Protein AF-A0A1I2BFT7-F1 (afdb_monomer_lite)

Secondary structure (DSSP, 8-state):
----HHHHHHHHHHHHHHHHHHHH---SEEEETTEEEEHHHHHHHHHHHHHHHHHHHHHHHHHHHHHHT-

Radius of gyration: 15.54 Å; chains: 1; bounding box: 33×22×44 Å

Sequence (70 aa):
MKLSKNFYLFFGIFFTINFIYSLIEIRDTYELFSFPVNIWVYRGYRLFIAVVFIKIYFKMRAIDMTKLNQ

Organism: NCBI:txid935223

Structure (mmCIF, N/CA/C/O backbone):
data_AF-A0A1I2BFT7-F1
#
_entry.id   AF-A0A1I2BFT7-F1
#
loop_
_atom_site.group_PDB
_atom_site.id
_atom_site.type_symbol
_atom_site.label_atom_id
_atom_site.label_alt_id
_atom_site.label_comp_id
_atom_site.label_asym_id
_atom_site.label_entity_id
_atom_site.label_seq_id
_atom_site.pdbx_PDB_ins_code
_atom_site.Cartn_x
_atom_site.Cartn_y
_atom_site.Cartn_z
_atom_site.occupancy
_atom_site.B_iso_or_equiv
_atom_site.auth_seq_id
_atom_site.auth_comp_id
_atom_site.auth_asym_id
_atom_site.auth_atom_id
_atom_site.pdbx_PDB_model_num
ATOM 1 N N . MET A 1 1 ? -8.889 -15.239 11.522 1.00 59.94 1 MET A N 1
ATOM 2 C CA . MET A 1 1 ? -7.975 -14.448 12.383 1.00 59.94 1 MET A CA 1
ATOM 3 C C . MET A 1 1 ? -8.191 -12.966 12.113 1.00 59.94 1 MET A C 1
ATOM 5 O O . MET A 1 1 ? -8.195 -12.578 10.952 1.00 59.94 1 MET A O 1
ATOM 9 N N . LYS A 1 2 ? -8.410 -12.139 13.143 1.00 74.31 2 LYS A N 1
ATOM 10 C CA . LYS A 1 2 ? -8.539 -10.683 12.979 1.00 74.31 2 LYS A CA 1
ATOM 11 C C . LYS A 1 2 ? -7.143 -10.063 13.077 1.00 74.31 2 LYS A C 1
ATOM 13 O O . LYS A 1 2 ? -6.519 -10.142 14.128 1.00 74.31 2 LYS A O 1
ATOM 18 N N . LEU A 1 3 ? -6.642 -9.510 11.976 1.00 85.19 3 LEU A N 1
ATOM 19 C CA . LEU A 1 3 ? -5.333 -8.848 11.945 1.00 85.19 3 LEU A CA 1
ATOM 20 C C . LEU A 1 3 ? -5.380 -7.529 12.731 1.00 85.19 3 LEU A C 1
ATOM 22 O O . LEU A 1 3 ? -6.426 -6.876 12.789 1.00 85.19 3 LEU A O 1
ATOM 26 N N . SER A 1 4 ? -4.256 -7.140 13.337 1.00 89.50 4 SER A N 1
ATOM 27 C CA . SER A 1 4 ? -4.162 -5.896 14.110 1.00 89.50 4 SER A CA 1
ATOM 28 C C . SER A 1 4 ? -4.266 -4.671 13.195 1.00 89.50 4 SER A C 1
ATOM 30 O O . SER A 1 4 ? -3.846 -4.715 12.042 1.00 89.50 4 SER A O 1
ATOM 32 N N . LYS A 1 5 ? -4.771 -3.534 13.692 1.00 89.00 5 LYS A N 1
ATOM 33 C CA . LYS A 1 5 ? -4.804 -2.285 12.902 1.00 89.00 5 LYS A CA 1
ATOM 34 C C . LYS A 1 5 ? -3.410 -1.872 12.403 1.00 89.00 5 LYS A C 1
ATOM 36 O O . LYS A 1 5 ? -3.271 -1.404 11.277 1.00 89.00 5 LYS A O 1
ATOM 41 N N . ASN A 1 6 ? -2.378 -2.128 13.210 1.00 92.25 6 ASN A N 1
ATOM 42 C CA . ASN A 1 6 ? -0.986 -1.823 12.881 1.00 92.25 6 ASN A CA 1
ATOM 43 C C . ASN A 1 6 ? -0.475 -2.650 11.696 1.00 92.25 6 ASN A C 1
ATOM 45 O O . ASN A 1 6 ? 0.351 -2.154 10.941 1.00 92.25 6 ASN A O 1
ATOM 49 N N . PHE A 1 7 ? -0.999 -3.864 11.490 1.00 94.31 7 PHE A N 1
ATOM 50 C CA . PHE A 1 7 ? -0.709 -4.653 10.293 1.00 94.31 7 PHE A CA 1
ATOM 51 C C . PHE A 1 7 ? -1.117 -3.887 9.029 1.00 94.31 7 PHE A C 1
ATOM 53 O O . PHE A 1 7 ? -0.313 -3.714 8.118 1.00 94.31 7 PHE A O 1
ATOM 60 N N . TYR A 1 8 ? -2.344 -3.360 8.991 1.00 94.06 8 TYR A N 1
ATOM 61 C CA . TYR A 1 8 ? -2.827 -2.619 7.824 1.00 94.06 8 TYR A CA 1
ATOM 62 C C . TYR A 1 8 ? -2.060 -1.315 7.611 1.00 94.06 8 TYR A C 1
ATOM 64 O O . TYR A 1 8 ? -1.779 -0.955 6.472 1.00 94.06 8 TYR A O 1
ATOM 72 N N . LEU A 1 9 ? -1.676 -0.632 8.693 1.00 94.44 9 LEU A N 1
ATOM 73 C CA . LEU A 1 9 ? -0.840 0.563 8.601 1.00 94.44 9 LEU A CA 1
ATOM 74 C C . LEU A 1 9 ? 0.549 0.237 8.036 1.00 94.44 9 LEU A C 1
ATOM 76 O O . LEU A 1 9 ? 1.006 0.922 7.125 1.00 94.44 9 LEU A O 1
ATOM 80 N N . PHE A 1 10 ? 1.190 -0.822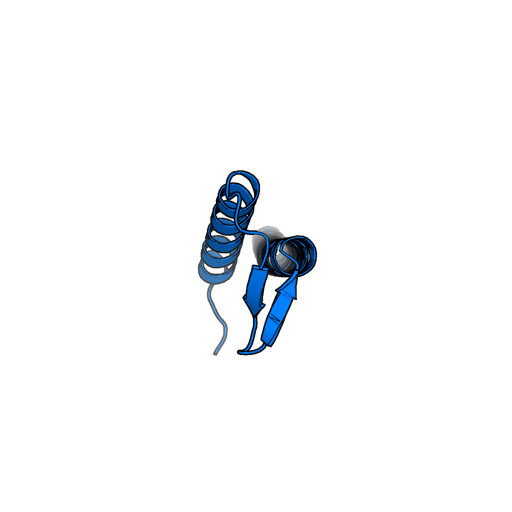 8.537 1.00 96.12 10 PHE A N 1
ATOM 81 C CA . PHE A 1 10 ? 2.498 -1.273 8.066 1.00 96.12 10 PHE A CA 1
ATOM 82 C C . PHE A 1 10 ? 2.475 -1.565 6.564 1.00 96.12 10 PHE A C 1
ATOM 84 O O . PHE A 1 10 ? 3.283 -1.011 5.821 1.00 96.12 10 PHE A O 1
ATOM 91 N N . PHE A 1 11 ? 1.506 -2.359 6.098 1.00 95.25 11 PHE A N 1
ATOM 92 C CA . PHE A 1 11 ? 1.369 -2.654 4.672 1.00 95.25 11 PHE A CA 1
ATOM 93 C C . PHE A 1 11 ? 1.019 -1.411 3.851 1.00 95.25 11 PHE A C 1
ATOM 95 O O . PHE A 1 11 ? 1.603 -1.206 2.791 1.00 95.25 11 PHE A O 1
ATOM 102 N N . GLY A 1 12 ? 0.139 -0.537 4.347 1.00 94.50 12 GLY A N 1
ATOM 103 C CA . GLY A 1 12 ? -0.176 0.729 3.682 1.00 94.50 12 GLY A CA 1
ATOM 104 C C . GLY A 1 12 ? 1.069 1.592 3.447 1.00 94.50 12 GLY A C 1
ATOM 105 O O . GLY A 1 12 ? 1.298 2.059 2.330 1.00 94.50 12 GLY A O 1
ATOM 106 N N . ILE A 1 13 ? 1.917 1.743 4.468 1.00 95.69 13 ILE A N 1
ATOM 107 C CA . ILE A 1 13 ? 3.182 2.487 4.375 1.00 95.69 13 ILE A CA 1
ATOM 108 C C . ILE A 1 13 ? 4.160 1.774 3.437 1.00 95.69 13 ILE A C 1
ATOM 110 O O . ILE A 1 13 ? 4.720 2.406 2.544 1.00 95.69 13 ILE A O 1
ATOM 114 N N . PHE A 1 14 ? 4.330 0.459 3.589 1.00 95.75 14 PHE A N 1
ATOM 115 C CA . PHE A 1 14 ? 5.227 -0.339 2.757 1.00 95.75 14 PHE A CA 1
ATOM 116 C C . PHE A 1 14 ? 4.891 -0.218 1.264 1.00 95.75 14 PHE A C 1
ATOM 118 O O . PHE A 1 14 ? 5.780 0.048 0.453 1.00 95.75 14 PHE A O 1
ATOM 125 N N . PHE A 1 15 ? 3.614 -0.350 0.892 1.00 93.94 15 PHE A N 1
ATOM 126 C CA . PHE A 1 15 ? 3.171 -0.193 -0.495 1.00 93.94 15 PHE A CA 1
ATOM 127 C C . PHE A 1 15 ? 3.316 1.247 -0.999 1.00 93.94 15 PHE A C 1
ATOM 129 O O . PHE A 1 15 ? 3.693 1.443 -2.152 1.00 93.94 15 PHE A O 1
ATOM 136 N N . THR A 1 16 ? 3.094 2.248 -0.142 1.00 94.56 16 THR A N 1
ATOM 137 C CA . THR A 1 16 ? 3.298 3.665 -0.494 1.00 94.56 16 THR A CA 1
ATOM 138 C C . THR A 1 16 ? 4.767 3.964 -0.794 1.00 94.56 16 THR A C 1
ATOM 140 O O . THR A 1 16 ? 5.075 4.562 -1.821 1.00 94.56 16 THR A O 1
ATOM 143 N N . ILE A 1 17 ? 5.691 3.501 0.051 1.00 95.00 17 ILE A N 1
ATOM 144 C CA . ILE A 1 17 ? 7.136 3.668 -0.162 1.00 95.00 17 ILE A CA 1
ATOM 145 C C . ILE A 1 17 ? 7.563 2.990 -1.470 1.00 95.00 17 ILE A C 1
ATOM 147 O O . ILE A 1 17 ? 8.249 3.586 -2.295 1.00 95.00 17 ILE A O 1
ATOM 151 N N . ASN A 1 18 ? 7.099 1.761 -1.696 1.00 91.94 18 ASN A N 1
ATOM 152 C CA . ASN A 1 18 ? 7.336 1.024 -2.935 1.00 91.94 18 ASN A CA 1
ATOM 153 C C . ASN A 1 18 ? 6.798 1.762 -4.171 1.00 91.94 18 ASN A C 1
ATOM 155 O O . ASN A 1 18 ? 7.444 1.776 -5.220 1.00 91.94 18 ASN A O 1
ATOM 159 N N . PHE A 1 19 ? 5.621 2.377 -4.067 1.00 92.44 19 PHE A N 1
ATOM 160 C CA . PHE A 1 19 ? 5.077 3.217 -5.128 1.00 92.44 19 PHE A CA 1
ATOM 161 C C . PHE A 1 19 ? 5.993 4.416 -5.410 1.00 92.44 19 PHE A C 1
ATOM 163 O O . PHE A 1 19 ? 6.350 4.630 -6.565 1.00 92.44 19 PHE A O 1
ATOM 170 N N . ILE A 1 20 ? 6.457 5.129 -4.379 1.00 93.19 20 ILE A N 1
ATOM 171 C CA . ILE A 1 20 ? 7.370 6.275 -4.534 1.00 93.19 20 ILE A CA 1
ATOM 172 C C . ILE A 1 20 ? 8.674 5.857 -5.223 1.00 93.19 20 ILE A C 1
ATOM 174 O O . ILE A 1 20 ? 9.078 6.497 -6.190 1.00 93.19 20 ILE A O 1
ATOM 178 N N . TYR A 1 21 ? 9.296 4.752 -4.801 1.00 91.56 21 TYR A N 1
ATOM 179 C CA . TYR A 1 21 ? 10.495 4.234 -5.470 1.00 91.56 21 TYR A CA 1
ATOM 180 C C . TYR A 1 21 ? 10.240 3.919 -6.945 1.00 91.56 21 TYR A C 1
ATOM 182 O O . TYR A 1 21 ? 11.050 4.271 -7.800 1.00 91.56 21 TYR A O 1
ATOM 190 N N . SER A 1 22 ? 9.078 3.342 -7.266 1.00 88.94 22 SER A N 1
ATOM 191 C CA . SER A 1 22 ? 8.730 3.038 -8.657 1.00 88.94 22 SER A CA 1
ATOM 192 C C . SER A 1 22 ? 8.516 4.277 -9.530 1.00 88.94 22 SER A C 1
ATOM 194 O O . SER A 1 22 ? 8.513 4.139 -10.748 1.00 88.94 22 SER A O 1
ATOM 196 N N . LEU A 1 23 ? 8.329 5.476 -8.959 1.00 88.94 23 LEU A N 1
ATOM 197 C CA . LEU A 1 23 ? 8.242 6.728 -9.726 1.00 88.94 23 LEU A CA 1
ATOM 198 C C . LEU A 1 23 ? 9.609 7.207 -10.222 1.00 88.94 23 LEU A C 1
ATOM 200 O O . LEU A 1 23 ? 9.680 7.845 -11.267 1.00 88.94 23 LEU A O 1
ATOM 204 N N . ILE A 1 24 ? 10.670 6.892 -9.478 1.00 89.75 24 ILE A N 1
ATOM 205 C CA . ILE A 1 24 ? 12.055 7.271 -9.794 1.00 89.75 24 ILE A CA 1
ATOM 206 C C . ILE A 1 24 ? 12.694 6.234 -10.732 1.00 89.75 24 ILE A C 1
ATOM 208 O O . ILE A 1 24 ? 13.661 6.521 -11.433 1.00 89.75 24 ILE A O 1
ATOM 212 N N . GLU A 1 25 ? 12.148 5.019 -10.762 1.00 83.56 25 GLU A N 1
ATOM 213 C CA . GLU A 1 25 ? 12.662 3.932 -11.583 1.00 83.56 25 GLU A CA 1
ATOM 214 C C . GLU A 1 25 ? 12.321 4.114 -13.074 1.00 83.56 25 GLU A C 1
ATOM 216 O O . GLU A 1 25 ? 11.202 4.481 -13.438 1.00 83.56 25 GLU A O 1
ATOM 221 N N . ILE A 1 26 ? 13.313 3.841 -13.930 1.00 80.88 26 ILE A N 1
ATOM 222 C CA . ILE A 1 26 ? 13.284 4.078 -15.388 1.00 80.88 26 ILE A CA 1
ATOM 223 C C . ILE A 1 26 ? 12.879 2.801 -16.162 1.00 80.88 26 ILE A C 1
ATOM 225 O O . ILE A 1 26 ? 12.817 2.797 -17.384 1.00 80.88 26 ILE A O 1
ATOM 229 N N . ARG A 1 27 ? 12.598 1.682 -15.477 1.00 84.50 27 ARG A N 1
ATOM 230 C CA . ARG A 1 27 ? 12.198 0.428 -16.142 1.00 84.50 27 ARG A CA 1
ATOM 231 C C . ARG A 1 27 ? 10.815 0.550 -16.781 1.00 84.50 27 ARG A C 1
ATOM 233 O O . ARG A 1 27 ? 9.845 0.810 -16.087 1.00 84.50 27 ARG A O 1
ATOM 240 N N . ASP A 1 28 ? 10.686 0.230 -18.062 1.00 78.31 28 ASP A N 1
ATOM 241 C CA . ASP A 1 28 ? 9.393 0.341 -18.758 1.00 78.31 28 ASP A CA 1
ATOM 242 C C . ASP A 1 28 ? 8.415 -0.818 -18.473 1.00 78.31 28 ASP A C 1
ATOM 244 O O . ASP A 1 28 ? 7.194 -0.666 -18.604 1.00 78.31 28 ASP A O 1
ATOM 248 N N . THR A 1 29 ? 8.929 -1.975 -18.042 1.00 85.12 29 THR A N 1
ATOM 249 C CA . THR A 1 29 ? 8.145 -3.203 -17.827 1.00 85.12 29 THR A CA 1
ATOM 250 C C . THR A 1 29 ? 8.443 -3.858 -16.484 1.00 85.12 29 THR A C 1
ATOM 252 O O . THR A 1 29 ? 9.605 -3.994 -16.096 1.00 85.12 29 THR A O 1
ATOM 255 N N . TYR A 1 30 ? 7.391 -4.332 -15.815 1.00 86.56 30 TYR A N 1
ATOM 256 C CA . TYR A 1 30 ? 7.470 -5.104 -14.572 1.00 86.56 30 TYR A CA 1
ATOM 257 C C . TYR A 1 30 ? 6.670 -6.390 -14.693 1.00 86.56 30 TYR A C 1
ATOM 259 O O . TYR A 1 30 ? 5.659 -6.430 -15.388 1.00 86.56 30 TYR A O 1
ATOM 267 N N . GLU A 1 31 ? 7.073 -7.422 -13.962 1.00 86.62 31 GLU A N 1
ATOM 268 C CA . GLU A 1 31 ? 6.245 -8.610 -13.797 1.00 86.62 31 GLU A CA 1
ATOM 269 C C . GLU A 1 31 ? 5.240 -8.399 -12.664 1.00 86.62 31 GLU A C 1
ATOM 271 O O . GLU A 1 31 ? 5.597 -8.103 -11.520 1.00 86.62 31 GLU A O 1
ATOM 276 N N . LEU A 1 32 ? 3.963 -8.566 -12.990 1.00 85.81 32 LEU A N 1
ATOM 277 C CA . LEU A 1 32 ? 2.863 -8.589 -12.043 1.00 85.81 32 LEU A CA 1
ATOM 278 C C . LEU A 1 32 ? 2.124 -9.919 -12.215 1.00 85.81 32 LEU A C 1
ATOM 280 O O . LEU A 1 32 ? 1.612 -10.206 -13.291 1.00 85.81 32 LEU A O 1
ATOM 284 N N . PHE A 1 33 ? 2.088 -10.745 -11.164 1.00 85.69 33 PHE A N 1
ATOM 285 C CA . PHE A 1 33 ? 1.502 -12.098 -11.206 1.00 85.69 33 PHE A CA 1
ATOM 286 C C . PHE A 1 33 ? 2.050 -12.982 -12.340 1.00 85.69 33 PHE A C 1
ATOM 288 O O . PHE A 1 33 ? 1.288 -13.687 -12.992 1.00 85.69 33 PHE A O 1
ATOM 295 N N . SER A 1 34 ? 3.364 -12.930 -12.587 1.00 87.00 34 SER A N 1
ATOM 296 C CA . SER A 1 34 ? 4.033 -13.652 -13.686 1.00 87.00 34 SER A CA 1
ATOM 297 C C . SER A 1 34 ? 3.648 -13.188 -15.098 1.00 87.00 34 SER A C 1
ATOM 299 O O . SER A 1 34 ? 4.016 -13.840 -16.071 1.00 87.00 34 SER A O 1
ATO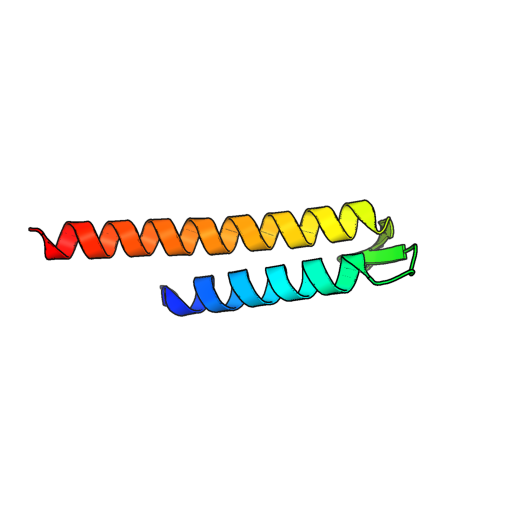M 301 N N . PHE A 1 35 ? 2.961 -12.048 -15.228 1.00 87.62 35 PHE A N 1
ATOM 302 C CA . PHE A 1 35 ? 2.688 -11.408 -16.513 1.00 87.62 35 PHE A CA 1
ATOM 303 C C . PHE A 1 35 ? 3.462 -10.092 -16.638 1.00 87.62 35 PHE A C 1
ATOM 305 O O . PHE A 1 35 ? 3.466 -9.294 -15.694 1.00 87.62 35 PHE A O 1
ATOM 312 N N . PRO A 1 36 ? 4.097 -9.818 -17.790 1.00 90.44 36 PRO A N 1
ATOM 313 C CA . PRO A 1 36 ? 4.701 -8.522 -18.043 1.00 90.44 36 PRO A CA 1
ATOM 314 C C . PRO A 1 36 ? 3.598 -7.470 -18.177 1.00 90.44 36 PRO A C 1
ATOM 316 O O . PRO A 1 36 ? 2.681 -7.594 -18.989 1.00 90.44 36 PRO A O 1
ATOM 319 N N . VAL A 1 37 ? 3.691 -6.416 -17.377 1.00 90.69 37 VAL A N 1
ATOM 320 C CA . VAL A 1 37 ? 2.784 -5.273 -17.411 1.00 90.69 37 VAL A CA 1
ATOM 321 C C . VAL A 1 37 ? 3.567 -3.983 -17.604 1.00 90.69 37 VAL A C 1
ATOM 323 O O . VAL A 1 37 ? 4.729 -3.853 -17.208 1.00 90.69 37 VAL A O 1
ATOM 326 N N . ASN A 1 38 ? 2.898 -3.000 -18.201 1.00 91.25 38 ASN A N 1
ATOM 327 C CA . ASN A 1 38 ? 3.413 -1.644 -18.307 1.00 91.25 38 ASN A CA 1
ATOM 328 C C . ASN A 1 38 ? 3.644 -1.050 -16.903 1.00 91.25 38 ASN A C 1
ATOM 330 O O . ASN A 1 38 ? 2.839 -1.267 -15.988 1.00 91.25 38 ASN A O 1
ATOM 334 N N . ILE A 1 39 ? 4.705 -0.254 -16.744 1.00 88.81 39 ILE A N 1
ATOM 335 C CA . ILE A 1 39 ? 5.021 0.441 -15.490 1.00 88.81 39 ILE A CA 1
ATOM 336 C C . ILE A 1 39 ? 3.832 1.221 -14.896 1.00 88.81 39 ILE A C 1
ATOM 338 O O . ILE A 1 39 ? 3.648 1.228 -13.679 1.00 88.81 39 ILE A O 1
ATOM 342 N N . TRP A 1 40 ? 2.969 1.832 -15.710 1.00 90.25 40 TRP A N 1
ATOM 343 C CA . TRP A 1 40 ? 1.785 2.554 -15.234 1.00 90.25 40 TRP A CA 1
ATOM 344 C C . TRP A 1 40 ? 0.748 1.633 -14.587 1.00 90.25 40 TRP A C 1
ATOM 346 O O . TRP A 1 40 ? 0.175 1.989 -13.558 1.00 90.25 40 TRP A O 1
ATOM 356 N N . VAL A 1 41 ? 0.549 0.430 -15.135 1.00 91.38 41 VAL A N 1
ATOM 357 C CA . VAL A 1 41 ? -0.344 -0.588 -14.553 1.00 91.38 41 VAL A CA 1
ATOM 358 C C . VAL A 1 41 ? 0.219 -1.069 -13.218 1.00 91.38 41 VAL A C 1
ATOM 360 O O . VAL A 1 41 ? -0.502 -1.138 -12.223 1.00 91.38 41 VAL A O 1
ATOM 363 N N . TYR A 1 42 ? 1.527 -1.321 -13.168 1.00 91.62 42 TYR A N 1
ATOM 364 C CA . TYR A 1 42 ? 2.232 -1.705 -11.948 1.00 91.62 42 TYR A CA 1
ATOM 365 C C . TYR A 1 42 ? 2.134 -0.641 -10.841 1.00 91.62 42 TYR A C 1
ATOM 367 O O . TYR A 1 42 ? 1.796 -0.944 -9.692 1.00 91.62 42 TYR A O 1
ATOM 375 N N . ARG A 1 43 ? 2.375 0.626 -11.198 1.00 91.88 43 ARG A N 1
ATOM 376 C CA . ARG A 1 43 ? 2.243 1.794 -10.315 1.00 91.88 43 ARG A CA 1
ATOM 377 C C . ARG A 1 43 ? 0.808 1.949 -9.809 1.00 91.88 43 ARG A C 1
ATOM 379 O O . ARG A 1 43 ? 0.602 2.098 -8.606 1.00 91.88 43 ARG A O 1
ATOM 386 N N . GLY A 1 44 ? -0.176 1.855 -10.704 1.00 93.62 44 GLY A N 1
ATOM 387 C CA . GLY A 1 44 ? -1.598 1.923 -10.361 1.00 93.62 44 GLY A CA 1
ATOM 388 C C . GLY A 1 44 ? -2.013 0.827 -9.380 1.00 93.62 44 GLY A C 1
ATOM 389 O O . GLY A 1 44 ? -2.671 1.112 -8.381 1.00 93.62 44 GLY A O 1
ATOM 390 N N . TYR A 1 45 ? -1.552 -0.405 -9.599 1.00 93.06 45 TYR A N 1
ATOM 391 C CA . TYR A 1 45 ? -1.778 -1.527 -8.688 1.00 93.06 45 TYR A CA 1
ATOM 392 C C . TYR A 1 45 ? -1.187 -1.276 -7.291 1.00 93.06 45 TYR A C 1
ATOM 394 O O . TYR A 1 45 ? -1.882 -1.436 -6.284 1.00 93.06 45 TYR A O 1
ATOM 402 N N . ARG A 1 46 ? 0.075 -0.829 -7.212 1.00 91.44 46 ARG A N 1
ATOM 403 C CA . ARG A 1 46 ? 0.729 -0.508 -5.930 1.00 91.44 46 ARG A CA 1
ATOM 404 C C . ARG A 1 46 ? -0.012 0.591 -5.172 1.00 91.44 46 ARG A C 1
ATOM 406 O O . ARG A 1 46 ? -0.241 0.453 -3.970 1.00 91.44 46 ARG A O 1
ATOM 413 N N . LEU A 1 47 ? -0.419 1.649 -5.875 1.00 94.88 47 LEU A N 1
ATOM 414 C CA . LEU A 1 47 ? -1.175 2.752 -5.289 1.00 94.88 47 LEU A CA 1
ATOM 415 C C . LEU A 1 47 ? -2.549 2.291 -4.788 1.00 94.88 47 LEU A C 1
ATOM 417 O O . LEU A 1 47 ? -2.938 2.621 -3.669 1.00 94.88 47 LEU A O 1
ATOM 421 N N . PHE A 1 48 ? -3.262 1.490 -5.582 1.00 95.94 48 PHE A N 1
ATOM 422 C CA . PHE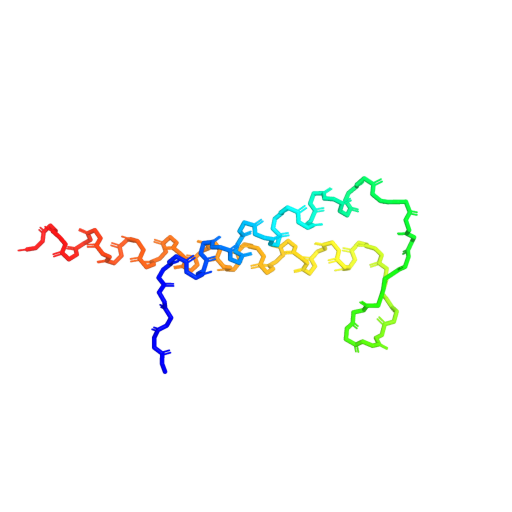 A 1 48 ? -4.562 0.943 -5.204 1.00 95.94 48 PHE A CA 1
ATOM 423 C C . PHE A 1 48 ? -4.473 0.141 -3.903 1.00 95.94 48 PHE A C 1
ATOM 425 O O . PHE A 1 48 ? -5.245 0.374 -2.972 1.00 95.94 48 PHE A O 1
ATOM 432 N N . ILE A 1 49 ? -3.486 -0.751 -3.800 1.00 94.88 49 ILE A N 1
ATOM 433 C CA . ILE A 1 49 ? -3.272 -1.545 -2.590 1.00 94.88 49 ILE A CA 1
ATOM 434 C C . ILE A 1 49 ? -2.944 -0.657 -1.388 1.00 94.88 49 ILE A C 1
ATOM 436 O O . ILE A 1 49 ? -3.544 -0.837 -0.325 1.00 94.88 49 ILE A O 1
ATOM 440 N N . ALA A 1 50 ? -2.048 0.321 -1.546 1.00 95.38 50 ALA A N 1
ATOM 441 C CA . ALA A 1 50 ? -1.718 1.263 -0.479 1.00 95.38 50 ALA A CA 1
ATOM 442 C C . ALA A 1 50 ? -2.976 1.967 0.061 1.00 95.38 50 ALA A C 1
ATOM 444 O O . ALA A 1 50 ? -3.221 1.968 1.270 1.00 95.38 50 ALA A O 1
ATOM 445 N N . VAL A 1 51 ? -3.819 2.488 -0.836 1.00 96.06 51 VAL A N 1
ATOM 446 C CA . VAL A 1 51 ? -5.076 3.162 -0.482 1.00 96.06 51 VAL A CA 1
ATOM 447 C C . VAL A 1 51 ? -6.032 2.220 0.248 1.00 96.06 51 VAL A C 1
ATOM 449 O O . VAL A 1 51 ? -6.609 2.611 1.264 1.00 96.06 51 VAL A O 1
ATOM 452 N N . VAL A 1 52 ? -6.193 0.978 -0.219 1.00 97.06 52 VAL A N 1
ATOM 453 C CA . VAL A 1 52 ? -7.059 -0.018 0.434 1.00 97.06 52 VAL A CA 1
ATOM 454 C C . VAL A 1 52 ? -6.595 -0.289 1.866 1.00 97.06 52 VAL A C 1
ATOM 456 O O . VAL A 1 52 ? -7.404 -0.213 2.794 1.00 97.06 52 VAL A O 1
ATOM 459 N N . PHE A 1 53 ? -5.302 -0.542 2.074 1.00 95.88 53 PHE A N 1
ATOM 460 C CA . PHE A 1 53 ? -4.746 -0.799 3.405 1.00 95.88 53 PHE A CA 1
ATOM 461 C C . PHE A 1 53 ? -4.904 0.397 4.348 1.00 95.88 53 PHE A C 1
ATOM 463 O O . PHE A 1 53 ? -5.372 0.240 5.480 1.00 95.88 53 PHE A O 1
ATOM 470 N N . ILE A 1 54 ? -4.596 1.603 3.868 1.00 94.94 54 ILE A N 1
ATOM 471 C CA . ILE A 1 54 ? -4.749 2.841 4.640 1.00 94.94 54 ILE A CA 1
ATOM 472 C C . ILE A 1 54 ? -6.223 3.077 5.003 1.00 94.94 54 ILE A C 1
ATOM 474 O O . ILE A 1 54 ? -6.543 3.391 6.152 1.00 94.94 54 ILE A O 1
ATOM 478 N N . LYS A 1 55 ? -7.149 2.862 4.061 1.00 96.06 55 LYS A N 1
ATOM 479 C CA . LYS A 1 55 ? -8.593 3.003 4.298 1.00 96.06 55 LYS A CA 1
ATOM 480 C C . LYS A 1 55 ? -9.092 2.023 5.359 1.00 96.06 55 LYS A C 1
ATOM 482 O O . LYS A 1 55 ? -9.877 2.409 6.227 1.00 96.06 55 LYS A O 1
ATOM 487 N N . ILE A 1 56 ? -8.629 0.771 5.324 1.00 94.81 56 ILE A N 1
ATOM 488 C CA . ILE A 1 56 ? -8.969 -0.230 6.345 1.00 94.81 56 ILE A CA 1
ATOM 489 C C . ILE A 1 56 ? -8.438 0.201 7.716 1.00 94.81 56 ILE A C 1
ATOM 491 O O . ILE A 1 56 ? -9.187 0.151 8.693 1.00 94.81 56 ILE A O 1
ATOM 495 N N . TYR A 1 57 ? -7.193 0.682 7.790 1.00 94.88 57 TYR A N 1
ATOM 496 C CA . TYR A 1 57 ? -6.617 1.202 9.030 1.00 94.88 57 TYR A CA 1
ATOM 497 C C . TYR A 1 57 ? -7.468 2.331 9.630 1.00 94.88 57 TYR A C 1
ATOM 499 O O . TYR A 1 57 ? -7.846 2.258 10.802 1.00 94.88 57 TYR A O 1
ATOM 507 N N . PHE A 1 58 ? -7.831 3.341 8.832 1.00 94.38 58 PHE A N 1
ATOM 508 C CA . PHE A 1 58 ? -8.664 4.450 9.306 1.00 94.38 58 PHE A CA 1
ATOM 509 C C . PHE A 1 58 ? -10.048 3.990 9.761 1.00 94.38 58 PHE A C 1
ATOM 511 O O . PHE A 1 58 ? -10.526 4.443 10.800 1.00 94.38 58 PHE A O 1
ATOM 518 N N . LYS A 1 59 ? -10.666 3.043 9.045 1.00 94.00 59 LYS A N 1
ATOM 519 C CA . LYS A 1 59 ? -11.947 2.453 9.453 1.00 94.00 59 LYS A CA 1
ATOM 520 C C . LYS A 1 59 ? -11.841 1.759 10.813 1.00 94.00 59 LYS A C 1
ATOM 522 O O . LYS A 1 59 ? -12.705 1.954 11.662 1.00 94.00 59 LYS A O 1
ATOM 527 N N . MET A 1 60 ? -10.785 0.977 11.042 1.00 91.81 60 MET A N 1
ATOM 528 C CA . MET A 1 60 ? -10.561 0.324 12.337 1.00 91.81 60 MET A CA 1
ATOM 529 C C . MET A 1 60 ? -10.304 1.341 13.450 1.00 91.81 60 MET A C 1
ATOM 531 O O . MET A 1 60 ? -10.879 1.223 14.527 1.00 91.81 60 MET A O 1
ATOM 535 N N . ARG A 1 61 ? -9.508 2.380 13.177 1.00 92.00 61 ARG A N 1
ATOM 536 C CA . ARG A 1 61 ? -9.239 3.458 14.137 1.00 92.00 61 ARG A CA 1
ATOM 537 C C . ARG A 1 61 ? -10.514 4.212 14.530 1.00 92.00 61 ARG A C 1
ATOM 539 O O . ARG A 1 61 ? -10.683 4.519 15.704 1.00 92.00 61 ARG A O 1
ATOM 546 N N . ALA A 1 62 ? -11.409 4.481 13.581 1.00 92.31 62 ALA A N 1
ATOM 547 C CA . ALA A 1 62 ? -12.688 5.137 13.853 1.00 92.31 62 ALA A CA 1
ATOM 548 C C . ALA A 1 62 ? -13.614 4.277 14.736 1.00 92.31 62 ALA A C 1
ATOM 550 O O . ALA A 1 62 ? -14.265 4.796 15.642 1.00 92.31 62 ALA A O 1
ATOM 551 N N . ILE A 1 63 ? -13.633 2.956 14.516 1.00 91.06 63 ILE A N 1
ATOM 552 C CA . ILE A 1 63 ? -14.374 2.010 15.368 1.00 91.06 63 ILE A CA 1
ATOM 553 C C . ILE A 1 63 ? -13.800 1.988 16.793 1.00 91.06 63 ILE A C 1
ATOM 555 O O . ILE A 1 63 ? -14.552 1.957 17.760 1.00 91.06 63 ILE A O 1
ATOM 559 N N . ASP A 1 64 ? -12.475 2.023 16.938 1.00 88.69 64 ASP A N 1
ATOM 560 C CA . ASP A 1 64 ? -11.844 2.062 18.260 1.00 88.69 64 ASP A CA 1
ATOM 561 C C . ASP A 1 64 ? -12.186 3.362 19.008 1.00 88.69 64 ASP A C 1
ATOM 563 O O . ASP A 1 64 ? -12.514 3.316 20.189 1.00 88.69 64 ASP A O 1
ATOM 567 N N . MET A 1 65 ? -12.156 4.515 18.326 1.00 88.62 65 MET A N 1
ATOM 568 C CA . MET A 1 65 ? -12.507 5.803 18.943 1.00 88.62 65 MET A CA 1
ATOM 569 C C . MET A 1 65 ? -13.977 5.873 19.365 1.00 88.62 65 MET A C 1
ATOM 571 O O . MET A 1 65 ? -14.282 6.392 20.431 1.00 88.62 65 MET A O 1
ATOM 575 N N . THR A 1 66 ? -14.890 5.340 18.549 1.00 88.88 66 THR A N 1
ATOM 576 C CA . THR A 1 66 ? -16.324 5.325 18.887 1.00 88.88 66 THR A CA 1
ATOM 577 C C . THR A 1 66 ? -16.616 4.454 20.103 1.00 88.88 66 THR A C 1
ATOM 579 O O . THR A 1 66 ? -17.424 4.849 20.931 1.00 88.88 66 THR A O 1
ATOM 582 N N . LYS A 1 67 ? -15.914 3.327 20.265 1.00 83.69 67 LYS A N 1
ATOM 583 C CA . LYS A 1 67 ? -16.015 2.484 21.468 1.00 83.69 67 LYS A CA 1
ATOM 584 C C . LYS A 1 67 ? -15.426 3.112 22.727 1.00 83.69 67 LYS A C 1
ATOM 586 O O . LYS A 1 67 ? -15.836 2.739 23.812 1.00 83.69 67 LYS A O 1
ATOM 591 N N . LEU A 1 68 ? -14.436 3.993 22.589 1.00 80.25 68 LEU A N 1
ATOM 592 C CA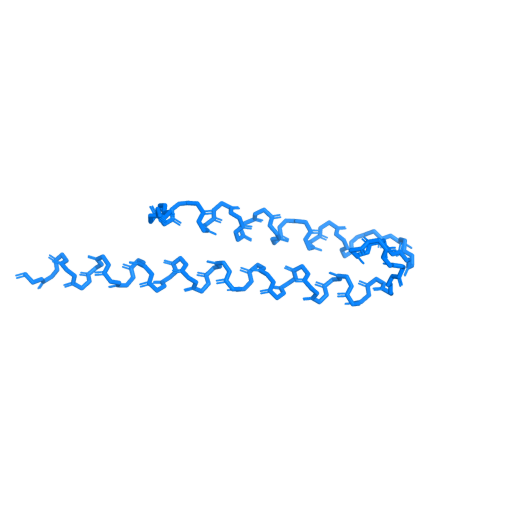 . LEU A 1 68 ? -13.804 4.663 23.728 1.00 80.25 68 LEU A CA 1
ATOM 593 C C . LEU A 1 68 ? -14.673 5.802 24.2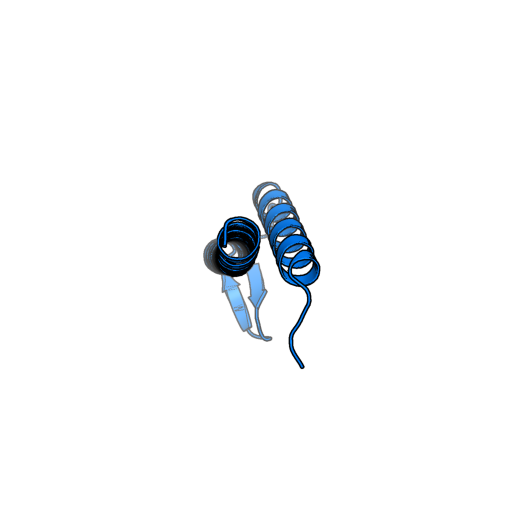92 1.00 80.25 68 LEU A C 1
ATOM 595 O O . LEU A 1 68 ? -14.499 6.191 25.439 1.00 80.25 68 LEU A O 1
ATOM 599 N N . ASN A 1 69 ? -15.571 6.345 23.464 1.00 74.62 69 ASN A N 1
ATOM 600 C CA . ASN A 1 69 ? -16.476 7.445 23.805 1.00 74.62 69 ASN A CA 1
ATOM 601 C C . ASN A 1 69 ? -17.876 6.969 24.254 1.00 74.62 69 ASN A C 1
ATOM 603 O O . ASN A 1 69 ? -18.762 7.806 24.429 1.00 74.62 69 ASN A O 1
ATOM 607 N N . GLN A 1 70 ? -18.088 5.654 24.374 1.00 58.50 70 GLN A N 1
ATOM 608 C CA . GLN A 1 70 ? -19.289 5.026 24.942 1.00 58.50 70 GLN A CA 1
ATOM 609 C C . GLN A 1 70 ? -18.991 4.529 26.352 1.00 58.50 70 GLN A C 1
ATOM 611 O O . GLN A 1 70 ? -19.907 4.633 27.193 1.00 58.50 70 GLN A O 1
#

Foldseek 3Di:
DDDDLVVLVVLLVVLVVVLVVLV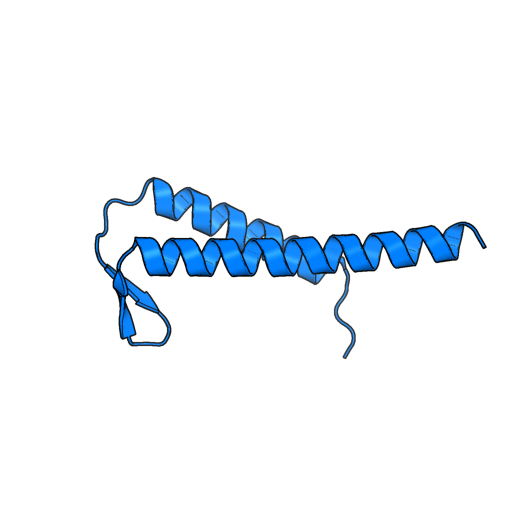VDPDQWDDDPNDIDGSVVVSVVSNVSSVVSVVVSVVVVVVVVVVVVD

pLDDT: mean 89.66, std 7.22, range [58.5, 97.06]